Protein AF-A0A3D3S581-F1 (afdb_monomer)

Sequence (55 aa):
VAEVFTGAPGKYVPLSETIRGFKMIVNGECDHLPEQAFYMVGTIDEAFEKAKKIQ

Foldseek 3Di:
DCCVPPVDDDDDEDPVQVVVLVVCVVVCVCVPADPVLPPPDHGNVSSVVSSVVVD

Radius of gyration: 12.03 Å; Cα contacts (8 Å, |Δi|>4): 39; chains: 1; bounding box: 24×26×29 Å

Secondary structure (DSSP, 8-state):
--HHHHSSPP----HHHHHHHHHHHHTTTTTTS-GGGGTT-SSHHHHHHHHHHH-

Nearest PDB structures (foldseek):
  4q4l-assembly1_A  TM=1.002E+00  e=8.022E-07  Burkholderia thailandensis E264
  1nbm-assembly1_E  TM=9.974E-01  e=5.117E-05  Bos taurus
  8dbw-assembly1_D  TM=9.706E-01  e=3.640E-05  Escherichia coli
  6re8-assembly1_X  TM=9.763E-01  e=1.999E-04  Polytomella sp. Pringsheim 198.80
  6cp3-assembly1_D  TM=9.521E-01  e=5.944E-04  Saccharomyces cerevisiae S288C

pLDDT: mean 89.55, std 6.45, range [56.88, 95.69]

Mean predicted aligned error: 4.07 Å

Structure (mmCIF, N/CA/C/O backbone):
data_AF-A0A3D3S581-F1
#
_entry.id   AF-A0A3D3S581-F1
#
loop_
_atom_site.group_PDB
_atom_site.id
_atom_site.type_sy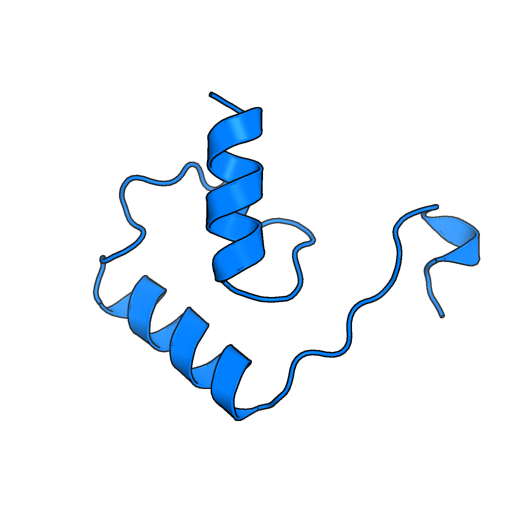mbol
_atom_site.label_atom_id
_atom_site.label_alt_id
_atom_site.label_comp_id
_atom_site.label_asym_id
_atom_site.label_entity_id
_atom_site.label_seq_id
_atom_site.pdbx_PDB_ins_code
_atom_site.Cartn_x
_atom_site.Cartn_y
_atom_site.Cartn_z
_atom_site.occupancy
_atom_site.B_iso_or_equiv
_atom_site.auth_seq_id
_atom_site.auth_comp_id
_atom_site.auth_asym_id
_atom_site.auth_atom_id
_atom_site.pdbx_PDB_model_num
ATOM 1 N N . VAL A 1 1 ? 11.648 -5.530 -11.340 1.00 69.06 1 VAL A N 1
ATOM 2 C CA . VAL A 1 1 ? 11.434 -6.244 -12.629 1.00 69.06 1 VAL A CA 1
ATOM 3 C C . VAL A 1 1 ? 10.590 -5.451 -13.623 1.00 69.06 1 VAL A C 1
ATOM 5 O O . VAL A 1 1 ? 10.995 -5.373 -14.768 1.00 69.06 1 VAL A O 1
ATOM 8 N N . ALA A 1 2 ? 9.477 -4.824 -13.220 1.00 81.5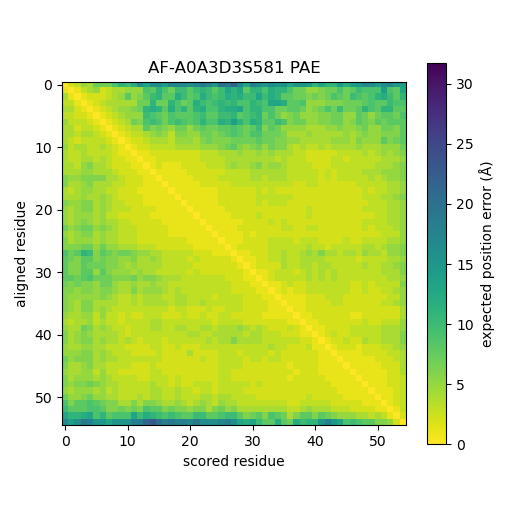0 2 ALA A N 1
ATOM 9 C CA . ALA A 1 2 ? 8.654 -4.005 -14.126 1.00 81.50 2 ALA A CA 1
ATOM 10 C C . ALA A 1 2 ? 9.179 -2.571 -14.355 1.00 81.50 2 ALA A C 1
ATOM 12 O O . ALA A 1 2 ? 8.767 -1.918 -15.306 1.00 81.50 2 ALA A O 1
ATOM 13 N N . GLU A 1 3 ? 10.104 -2.099 -13.515 1.00 85.06 3 GLU A N 1
ATOM 14 C CA . GLU A 1 3 ? 10.644 -0.729 -13.535 1.00 85.06 3 GLU A CA 1
ATOM 15 C C . GLU A 1 3 ? 11.215 -0.305 -14.897 1.00 85.06 3 GLU A C 1
ATOM 17 O O . GLU A 1 3 ? 11.005 0.824 -15.322 1.00 85.06 3 GLU A O 1
ATOM 22 N N . VAL A 1 4 ? 11.841 -1.226 -15.635 1.00 83.31 4 VAL A N 1
ATOM 23 C CA . VAL A 1 4 ? 12.365 -0.968 -16.991 1.00 83.31 4 VAL A CA 1
ATOM 24 C C . VAL A 1 4 ? 11.278 -0.665 -18.032 1.00 83.31 4 VAL A C 1
ATOM 26 O O . VAL A 1 4 ? 11.584 -0.086 -19.068 1.00 83.31 4 VAL A O 1
ATOM 29 N N . PHE A 1 5 ? 10.020 -1.029 -17.768 1.00 85.75 5 PHE A N 1
ATOM 30 C CA . PHE A 1 5 ? 8.886 -0.784 -18.666 1.00 85.75 5 PHE A CA 1
ATOM 31 C C . PHE A 1 5 ? 7.984 0.354 -18.184 1.00 85.75 5 PHE A C 1
ATOM 33 O O . PHE A 1 5 ? 7.402 1.059 -19.003 1.00 85.75 5 PHE A O 1
ATOM 40 N N . THR A 1 6 ? 7.844 0.532 -16.868 1.00 83.31 6 THR A N 1
ATOM 41 C CA . THR A 1 6 ? 6.929 1.523 -16.279 1.00 83.31 6 THR A CA 1
ATOM 42 C C . THR A 1 6 ? 7.621 2.811 -15.839 1.00 83.31 6 THR A C 1
ATOM 44 O O . THR A 1 6 ? 6.940 3.799 -15.580 1.00 83.31 6 THR A O 1
ATOM 47 N N . GLY A 1 7 ? 8.951 2.806 -15.687 1.00 84.19 7 GLY A N 1
ATOM 48 C CA . GLY A 1 7 ? 9.713 3.903 -15.081 1.00 84.19 7 GLY A CA 1
ATOM 49 C C . GLY A 1 7 ? 9.445 4.101 -13.581 1.00 84.19 7 GLY A C 1
ATOM 50 O O . GLY A 1 7 ? 10.035 4.987 -12.968 1.00 84.19 7 GLY A O 1
ATOM 51 N N . ALA A 1 8 ? 8.564 3.292 -12.981 1.00 83.81 8 ALA A N 1
ATOM 52 C CA . ALA A 1 8 ? 8.204 3.373 -11.573 1.00 83.81 8 ALA A CA 1
ATOM 53 C C . ALA A 1 8 ? 8.998 2.333 -10.763 1.00 83.81 8 ALA A C 1
ATOM 55 O O . ALA A 1 8 ? 8.942 1.142 -11.100 1.00 83.81 8 ALA A O 1
ATOM 56 N N . PRO A 1 9 ? 9.703 2.747 -9.691 1.00 84.94 9 PRO A N 1
ATOM 57 C CA . PRO A 1 9 ? 10.504 1.833 -8.896 1.00 84.94 9 PRO A CA 1
ATOM 58 C C . PRO A 1 9 ? 9.615 0.815 -8.186 1.00 84.94 9 PRO A C 1
ATOM 60 O O . PRO A 1 9 ? 8.636 1.163 -7.520 1.00 84.94 9 PRO A O 1
ATOM 63 N N . GLY A 1 10 ? 9.966 -0.462 -8.331 1.00 87.88 10 GLY A N 1
ATOM 64 C CA . GLY A 1 10 ? 9.298 -1.536 -7.605 1.00 87.88 10 GLY A CA 1
ATOM 65 C C . GLY A 1 10 ? 9.659 -1.483 -6.123 1.00 87.88 10 GLY A C 1
ATOM 66 O O . GLY A 1 10 ? 10.816 -1.256 -5.775 1.00 87.88 10 GLY A O 1
ATOM 67 N N . LYS A 1 11 ? 8.686 -1.729 -5.245 1.00 87.75 11 LYS A N 1
ATOM 68 C CA . LYS A 1 11 ? 8.909 -1.738 -3.797 1.00 87.75 11 LYS A CA 1
ATOM 69 C C . LYS A 1 11 ? 8.600 -3.098 -3.206 1.00 87.75 11 LYS A C 1
ATOM 71 O O . LYS A 1 11 ? 7.567 -3.695 -3.498 1.00 87.75 11 LYS A O 1
ATOM 76 N N . TYR A 1 12 ? 9.515 -3.578 -2.375 1.00 90.94 12 TYR A N 1
ATOM 77 C CA . TYR A 1 12 ? 9.287 -4.758 -1.560 1.00 90.94 12 TYR A CA 1
ATOM 78 C C . TYR A 1 12 ? 8.664 -4.327 -0.236 1.00 90.94 12 TYR A C 1
ATOM 80 O O . TYR A 1 12 ? 9.243 -3.519 0.488 1.00 90.94 12 TYR A O 1
ATOM 88 N N . VAL A 1 13 ? 7.491 -4.870 0.074 1.00 93.12 13 VAL A N 1
ATOM 89 C CA . VAL A 1 13 ? 6.756 -4.553 1.297 1.00 93.12 13 VAL A CA 1
ATOM 90 C C . VAL A 1 13 ? 6.852 -5.749 2.244 1.00 93.12 13 VAL A C 1
ATOM 92 O O . VAL A 1 13 ? 6.458 -6.852 1.860 1.00 93.12 13 VAL A O 1
ATOM 95 N N . PRO A 1 14 ? 7.379 -5.573 3.468 1.00 94.75 14 PRO A N 1
ATOM 96 C CA . PRO A 1 14 ? 7.381 -6.629 4.470 1.00 94.75 14 PRO A CA 1
ATOM 97 C C . PRO A 1 14 ? 5.958 -7.048 4.853 1.00 94.75 14 PRO A C 1
ATOM 99 O O . PRO A 1 14 ? 5.060 -6.213 4.944 1.00 94.75 14 PRO A O 1
ATOM 102 N N . LEU A 1 15 ? 5.771 -8.329 5.180 1.00 94.06 15 LEU A N 1
ATOM 103 C CA . LEU A 1 15 ? 4.463 -8.882 5.552 1.00 94.06 15 LEU A CA 1
ATOM 104 C C . LEU A 1 15 ? 3.780 -8.105 6.693 1.00 94.06 15 LEU A C 1
ATOM 106 O O . LEU A 1 15 ? 2.572 -7.881 6.651 1.00 94.06 15 LEU A O 1
ATOM 110 N N . SER A 1 16 ? 4.547 -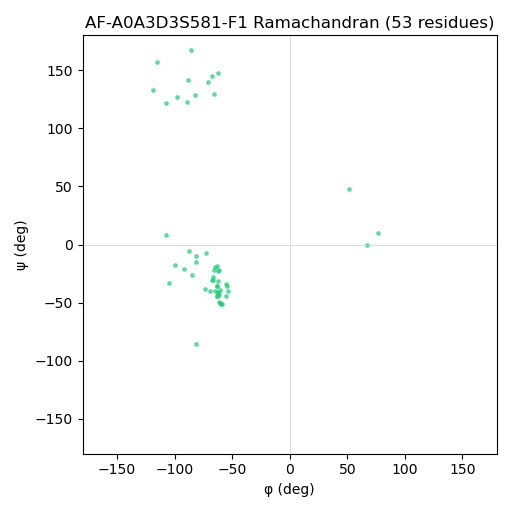7.672 7.698 1.00 94.12 16 SER A N 1
ATOM 111 C CA . SER A 1 16 ? 4.034 -6.889 8.829 1.00 94.12 16 SER A CA 1
ATOM 112 C C . SER A 1 16 ? 3.406 -5.565 8.388 1.00 94.12 16 SER A C 1
ATOM 114 O O . SER A 1 16 ? 2.357 -5.183 8.902 1.00 94.12 16 SER A O 1
ATOM 116 N N . GLU A 1 17 ? 4.013 -4.898 7.406 1.00 93.62 17 GLU A N 1
ATOM 117 C CA . GLU A 1 17 ? 3.536 -3.627 6.857 1.00 93.62 17 GLU A CA 1
ATOM 118 C C . GLU A 1 17 ? 2.298 -3.825 5.984 1.00 93.62 17 GLU A C 1
ATOM 120 O O . GLU A 1 17 ? 1.352 -3.043 6.067 1.00 93.62 17 GLU A O 1
ATOM 125 N N . THR A 1 18 ? 2.254 -4.913 5.210 1.00 94.12 18 THR A N 1
ATOM 126 C CA . THR A 1 18 ? 1.059 -5.291 4.449 1.00 94.12 18 THR A CA 1
ATOM 127 C C . THR A 1 18 ? -0.129 -5.512 5.384 1.00 94.12 18 THR A C 1
ATOM 129 O O . THR A 1 18 ? -1.182 -4.908 5.194 1.00 94.12 18 THR A O 1
ATOM 132 N N . ILE A 1 19 ? 0.040 -6.320 6.436 1.00 94.62 19 ILE A N 1
ATOM 133 C CA . ILE A 1 19 ? -1.035 -6.600 7.401 1.00 94.62 19 ILE A CA 1
ATOM 134 C C . ILE A 1 19 ? -1.484 -5.314 8.106 1.00 94.62 19 ILE A C 1
ATOM 136 O O . ILE A 1 19 ? -2.686 -5.087 8.242 1.00 94.62 19 ILE A O 1
ATOM 140 N N . ARG A 1 20 ? -0.541 -4.456 8.519 1.00 94.62 20 ARG A N 1
ATOM 141 C CA . ARG A 1 20 ? -0.845 -3.157 9.138 1.00 94.62 20 ARG A CA 1
ATOM 142 C C . ARG A 1 20 ? -1.685 -2.281 8.210 1.00 94.62 20 ARG A C 1
ATOM 144 O O . ARG A 1 20 ? -2.739 -1.809 8.624 1.00 94.62 20 ARG A O 1
ATOM 151 N N . GLY A 1 21 ? -1.249 -2.112 6.961 1.00 94.19 21 GLY A N 1
ATOM 152 C CA . GLY A 1 21 ? -1.930 -1.274 5.976 1.00 94.19 21 GLY A CA 1
ATOM 153 C C . GLY A 1 21 ? -3.353 -1.739 5.684 1.00 94.19 21 GLY A C 1
ATOM 154 O O . GLY A 1 21 ? -4.291 -0.955 5.797 1.00 94.19 21 GLY A O 1
ATOM 155 N N . PHE A 1 22 ? -3.539 -3.03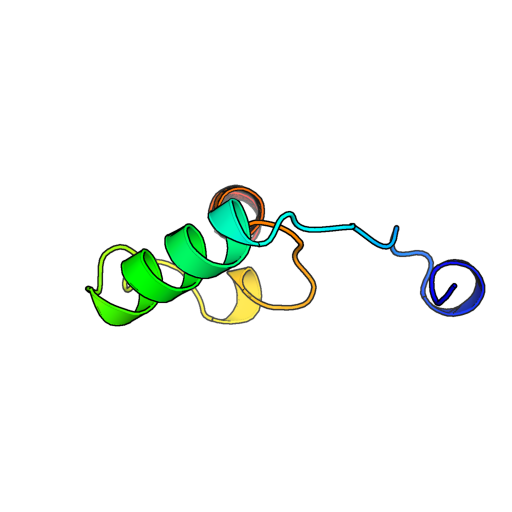0 5.395 1.00 94.69 22 PHE A N 1
ATOM 156 C CA . PHE A 1 22 ? -4.876 -3.576 5.146 1.00 94.69 22 PHE A CA 1
ATOM 157 C C . PHE A 1 22 ? -5.787 -3.481 6.374 1.00 94.69 22 PHE A C 1
ATOM 159 O O . PHE A 1 22 ? -6.973 -3.200 6.224 1.00 94.69 22 PHE A O 1
ATOM 166 N N . LYS A 1 23 ? -5.249 -3.657 7.589 1.00 95.69 23 LYS A N 1
ATOM 167 C CA . LYS A 1 23 ? -6.029 -3.495 8.821 1.00 95.69 23 LYS A CA 1
ATOM 168 C C . LYS A 1 23 ? -6.528 -2.059 8.994 1.00 95.69 23 LYS A C 1
ATOM 170 O O . LYS A 1 23 ? -7.697 -1.879 9.309 1.00 95.69 23 LYS A O 1
ATOM 175 N N . MET A 1 24 ? -5.680 -1.060 8.749 1.00 93.12 24 MET A N 1
ATOM 176 C CA . MET A 1 24 ? -6.071 0.355 8.829 1.00 93.12 24 MET A CA 1
ATOM 177 C C . MET A 1 24 ? -7.159 0.714 7.810 1.00 93.12 24 MET A C 1
ATOM 179 O O . MET A 1 24 ? -8.112 1.407 8.159 1.00 93.12 24 MET A O 1
ATOM 183 N N . ILE A 1 25 ? -7.057 0.193 6.580 1.00 93.38 25 ILE A N 1
ATOM 184 C CA . ILE A 1 25 ? -8.080 0.386 5.540 1.00 93.38 25 ILE A CA 1
ATOM 185 C C . ILE A 1 25 ? -9.418 -0.217 5.989 1.00 93.38 25 ILE A C 1
ATOM 187 O O . ILE A 1 25 ? -10.439 0.458 5.948 1.00 93.38 25 ILE A O 1
ATOM 191 N N . VAL A 1 26 ? -9.424 -1.465 6.471 1.00 94.62 26 VAL A N 1
ATOM 192 C CA . VAL A 1 26 ? -10.659 -2.144 6.917 1.00 94.62 26 VAL A CA 1
ATOM 193 C C . VAL A 1 26 ? -11.263 -1.494 8.167 1.00 94.62 26 VAL A C 1
ATOM 195 O O . VAL A 1 26 ? -12.480 -1.496 8.330 1.00 94.62 26 VAL A O 1
ATOM 198 N N . ASN A 1 27 ? -10.436 -0.917 9.039 1.00 95.69 27 ASN A N 1
ATOM 199 C CA . ASN A 1 27 ? -10.887 -0.171 10.213 1.00 95.69 27 ASN A CA 1
ATOM 200 C C . ASN A 1 27 ? -11.502 1.204 9.874 1.00 95.69 27 ASN A C 1
ATOM 202 O O . ASN A 1 27 ? -12.000 1.868 10.782 1.00 95.69 27 ASN A O 1
ATOM 206 N N . GLY A 1 28 ? -11.439 1.653 8.615 1.00 92.69 28 GLY A N 1
ATOM 207 C CA . GLY A 1 28 ? -11.916 2.973 8.188 1.00 92.69 28 GLY A CA 1
ATOM 208 C C . GLY A 1 28 ? -10.982 4.132 8.556 1.00 92.69 28 GLY A C 1
ATOM 209 O O . GLY A 1 28 ? -11.326 5.301 8.394 1.00 92.69 28 GLY A O 1
ATOM 210 N N . GLU A 1 29 ? -9.764 3.848 9.034 1.00 92.00 29 GLU A N 1
ATOM 211 C CA . GLU A 1 29 ? -8.793 4.887 9.415 1.00 92.00 29 GLU A CA 1
ATOM 212 C C . GLU A 1 29 ? -8.327 5.706 8.200 1.00 92.00 29 GLU A C 1
ATOM 214 O O . GLU A 1 29 ? -7.873 6.842 8.343 1.00 92.00 29 GLU A O 1
ATOM 219 N N . CYS A 1 30 ? -8.465 5.148 6.996 1.00 90.81 30 CYS A N 1
ATOM 220 C CA . CYS A 1 30 ? -8.026 5.748 5.741 1.00 90.81 30 CYS A CA 1
ATOM 221 C C . CYS A 1 30 ? -9.178 6.265 4.854 1.00 90.81 30 CYS A C 1
ATOM 223 O O . CYS A 1 30 ? -8.909 6.685 3.732 1.00 90.81 30 CYS A O 1
ATOM 225 N N . ASP A 1 31 ? -10.427 6.285 5.338 1.00 91.06 31 ASP A N 1
ATOM 226 C CA . ASP A 1 31 ? -11.623 6.647 4.541 1.00 91.06 31 ASP A CA 1
ATOM 227 C C . ASP A 1 31 ? -11.618 8.094 4.023 1.00 91.06 31 ASP A C 1
ATOM 229 O O . ASP A 1 31 ? -12.336 8.451 3.092 1.00 91.06 31 ASP A O 1
ATOM 233 N N . HIS A 1 32 ? -10.793 8.949 4.624 1.00 90.25 32 HIS A N 1
ATOM 234 C CA . HIS A 1 32 ? -10.604 10.336 4.213 1.00 90.25 32 HIS A CA 1
ATOM 235 C C . HIS A 1 32 ? -9.640 10.493 3.024 1.00 90.25 32 HIS A C 1
ATOM 237 O O . HIS A 1 32 ? -9.498 11.599 2.498 1.00 90.25 32 HIS A O 1
ATOM 243 N N . LEU A 1 33 ? -8.939 9.426 2.622 1.00 90.50 33 LEU A N 1
ATOM 244 C CA . LEU A 1 33 ? -7.992 9.458 1.511 1.00 90.50 33 LEU A CA 1
ATOM 245 C C . LEU A 1 33 ? -8.700 9.157 0.180 1.00 90.50 33 LEU A C 1
ATOM 247 O O . LEU A 1 33 ? -9.543 8.264 0.117 1.00 90.50 33 LEU A O 1
ATOM 251 N N . PRO A 1 34 ? -8.330 9.842 -0.917 1.00 91.62 34 PRO A N 1
ATOM 252 C CA . PRO A 1 34 ? -8.864 9.528 -2.236 1.00 91.62 34 PRO A CA 1
ATOM 253 C C . PRO A 1 34 ? -8.378 8.152 -2.709 1.00 91.62 34 PRO A C 1
ATOM 255 O O . PRO A 1 34 ? -7.219 7.795 -2.512 1.00 91.62 34 PRO A O 1
ATOM 258 N N . GLU A 1 35 ? -9.220 7.409 -3.431 1.00 90.00 35 GLU A N 1
ATOM 259 C CA . GLU A 1 35 ? -8.899 6.055 -3.921 1.00 90.00 35 GLU A CA 1
ATOM 260 C C . GLU A 1 35 ? -7.603 6.003 -4.754 1.00 90.00 35 GLU A C 1
ATOM 262 O O . GLU A 1 35 ? -6.823 5.053 -4.669 1.00 90.00 35 GLU A O 1
ATOM 267 N N . GLN A 1 36 ? -7.314 7.067 -5.512 1.00 91.19 36 GLN A N 1
ATOM 268 C CA . GLN A 1 36 ? -6.086 7.187 -6.308 1.00 91.19 36 GLN A CA 1
ATOM 269 C C . GLN A 1 36 ? -4.798 7.171 -5.470 1.00 91.19 36 GLN A C 1
ATOM 271 O O . GLN A 1 36 ? -3.726 6.842 -5.992 1.00 91.19 36 GLN A O 1
ATOM 276 N N . ALA A 1 37 ? -4.884 7.506 -4.182 1.00 92.00 37 ALA A N 1
ATOM 277 C CA . ALA A 1 37 ? -3.752 7.470 -3.270 1.00 92.00 37 ALA A CA 1
ATOM 278 C C . ALA A 1 37 ? -3.252 6.040 -3.013 1.00 92.00 37 ALA A C 1
ATOM 280 O O . ALA A 1 37 ? -2.058 5.847 -2.810 1.00 92.00 37 ALA A O 1
ATOM 281 N N . PHE A 1 38 ? -4.125 5.033 -3.105 1.00 92.06 38 PHE A N 1
ATOM 282 C CA . PHE A 1 38 ? -3.771 3.623 -2.896 1.00 92.06 38 PHE A CA 1
ATOM 283 C C . PHE A 1 38 ? -3.265 2.928 -4.165 1.00 92.06 38 PHE A C 1
ATOM 285 O O . PHE A 1 38 ? -2.834 1.775 -4.126 1.00 92.06 38 PHE A O 1
ATOM 292 N N . TYR A 1 39 ? -3.311 3.601 -5.315 1.00 91.19 39 TYR A N 1
ATOM 293 C CA . TYR A 1 39 ? -2.903 3.005 -6.579 1.00 91.19 39 TYR A CA 1
ATOM 294 C C . TYR A 1 39 ? -1.381 3.056 -6.765 1.00 91.19 39 TYR A C 1
ATOM 296 O O . TYR A 1 39 ? -0.786 4.133 -6.694 1.00 91.19 39 TYR A O 1
ATOM 304 N N . MET A 1 40 ? -0.761 1.911 -7.077 1.00 87.75 40 MET A N 1
ATOM 305 C CA . MET A 1 40 ? 0.685 1.772 -7.338 1.00 87.75 40 MET A CA 1
ATOM 306 C C . MET A 1 40 ? 1.577 2.377 -6.240 1.00 87.75 40 MET A C 1
ATOM 308 O O . MET A 1 40 ? 2.517 3.120 -6.527 1.00 87.75 40 MET A O 1
ATOM 312 N N . VAL A 1 41 ? 1.274 2.065 -4.982 1.00 90.06 41 VAL A N 1
ATOM 313 C CA . VAL A 1 41 ? 2.092 2.421 -3.812 1.00 90.06 41 VAL A CA 1
ATOM 314 C C . VAL A 1 41 ? 2.628 1.162 -3.134 1.00 90.06 41 VAL A C 1
ATOM 316 O O . VAL A 1 41 ? 2.086 0.073 -3.325 1.00 90.06 41 VAL A O 1
ATOM 319 N N . GLY A 1 42 ? 3.720 1.303 -2.382 1.00 90.75 42 GLY A N 1
ATOM 320 C CA . GLY A 1 42 ? 4.290 0.215 -1.591 1.00 90.75 42 GLY A CA 1
ATOM 321 C C . GLY A 1 42 ? 3.563 0.039 -0.259 1.00 90.75 42 GLY A C 1
ATOM 322 O O . GLY A 1 42 ? 2.674 -0.798 -0.120 1.00 90.75 42 GLY A O 1
ATOM 323 N N . THR A 1 43 ? 3.980 0.804 0.747 1.00 93.69 43 THR A N 1
ATOM 324 C CA . THR A 1 43 ? 3.384 0.772 2.090 1.00 93.69 43 THR A CA 1
ATOM 325 C C . THR A 1 43 ? 2.172 1.698 2.196 1.00 93.69 43 THR A C 1
ATOM 327 O O . THR A 1 43 ? 1.935 2.555 1.345 1.00 93.69 43 THR A O 1
ATOM 330 N N . ILE A 1 44 ? 1.412 1.554 3.283 1.00 92.50 44 ILE A N 1
ATOM 331 C CA . ILE A 1 44 ? 0.282 2.442 3.579 1.00 92.50 44 ILE A CA 1
ATO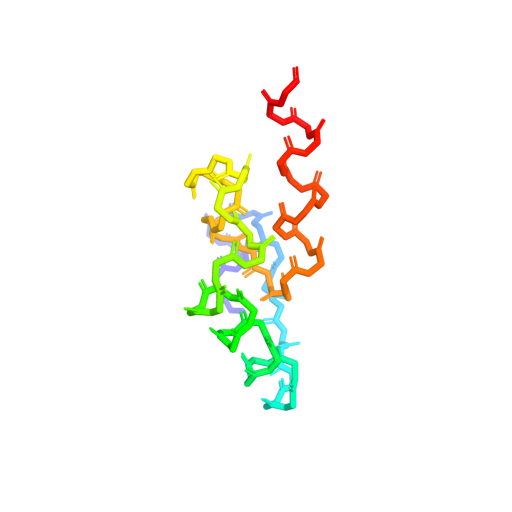M 332 C C . ILE A 1 44 ? 0.722 3.900 3.776 1.00 92.50 44 ILE A C 1
ATOM 334 O O . ILE A 1 44 ? 0.004 4.817 3.393 1.00 92.50 44 ILE A O 1
ATOM 338 N N . ASP A 1 45 ? 1.930 4.121 4.296 1.00 92.12 45 ASP A N 1
ATOM 339 C CA . ASP A 1 45 ? 2.477 5.461 4.532 1.00 92.12 45 ASP A CA 1
ATOM 340 C C . ASP A 1 45 ? 2.643 6.230 3.210 1.00 92.12 45 ASP A C 1
ATOM 342 O O . ASP A 1 45 ? 2.343 7.420 3.127 1.00 92.12 45 ASP A O 1
ATOM 346 N N . GLU A 1 46 ? 3.014 5.530 2.136 1.00 91.75 46 GLU A N 1
ATOM 347 C CA . GLU A 1 46 ? 3.099 6.114 0.796 1.00 91.75 46 GLU A CA 1
ATOM 348 C C . GLU A 1 46 ? 1.732 6.493 0.232 1.00 91.75 46 GLU A C 1
ATOM 350 O O . GLU A 1 46 ? 1.637 7.457 -0.529 1.00 91.75 46 GLU A O 1
ATOM 355 N N . ALA A 1 47 ? 0.669 5.774 0.610 1.00 91.62 47 ALA A N 1
ATOM 356 C CA . ALA A 1 47 ? -0.690 6.168 0.261 1.00 91.62 47 ALA A CA 1
ATOM 357 C C . ALA A 1 47 ? -1.033 7.518 0.910 1.00 91.62 47 ALA A C 1
ATOM 359 O O . ALA A 1 47 ? -1.518 8.421 0.233 1.00 91.62 47 ALA A O 1
ATOM 360 N N . PHE A 1 48 ? -0.686 7.717 2.186 1.00 91.44 48 PHE A N 1
ATOM 361 C CA . PHE A 1 48 ? -0.863 9.011 2.856 1.00 91.44 48 PHE A CA 1
ATOM 362 C C . PHE A 1 48 ? -0.036 10.130 2.207 1.00 91.44 48 PHE A C 1
ATOM 364 O O . PHE A 1 48 ? -0.531 11.243 2.027 1.00 91.44 48 PHE A O 1
ATOM 371 N N . GLU A 1 49 ? 1.215 9.862 1.829 1.00 91.50 49 GLU A N 1
ATOM 372 C CA . GLU A 1 49 ? 2.046 10.847 1.126 1.00 91.50 49 GLU A CA 1
ATOM 373 C C . GLU A 1 49 ? 1.499 11.195 -0.259 1.00 91.50 49 GLU A C 1
ATOM 375 O O . GLU A 1 49 ? 1.522 12.357 -0.669 1.00 91.50 49 GLU A O 1
ATOM 380 N N . LYS A 1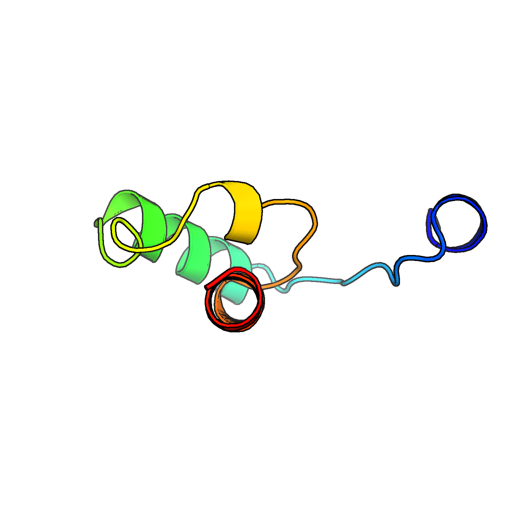 50 ? 0.995 10.198 -0.990 1.00 90.75 50 LYS A N 1
ATOM 381 C CA . LYS A 1 50 ? 0.411 10.392 -2.315 1.00 90.75 50 LYS A CA 1
ATOM 382 C C . LYS A 1 50 ? -0.910 11.149 -2.238 1.00 90.75 50 LYS A C 1
ATOM 384 O O . LYS A 1 50 ? -1.122 12.047 -3.048 1.00 90.75 50 LYS A O 1
ATOM 389 N N . ALA A 1 51 ? -1.748 10.864 -1.243 1.00 90.56 51 ALA A N 1
ATOM 390 C CA . ALA A 1 51 ? -2.975 11.613 -0.991 1.00 90.56 51 ALA A 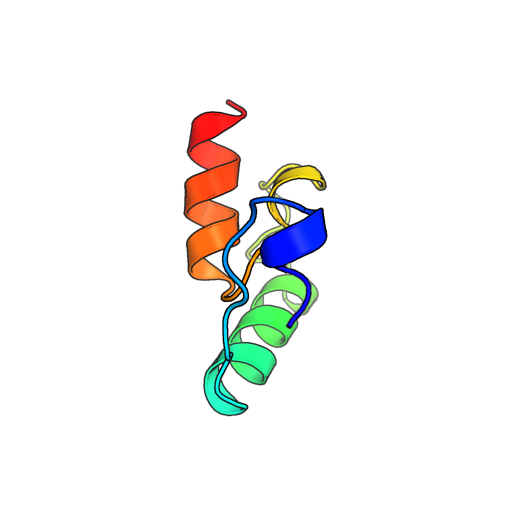CA 1
ATOM 391 C C . ALA A 1 51 ? -2.702 13.113 -0.812 1.00 90.56 51 ALA A C 1
ATOM 393 O O . ALA A 1 51 ? -3.362 13.925 -1.450 1.00 90.56 51 ALA A O 1
ATOM 394 N N . LYS A 1 52 ? -1.663 13.475 -0.044 1.00 89.25 52 LYS A N 1
ATOM 395 C CA . LYS A 1 52 ? -1.242 14.877 0.153 1.00 89.25 52 LYS A CA 1
ATOM 396 C C . LYS A 1 52 ? -0.781 15.585 -1.123 1.00 89.25 52 LYS A C 1
ATOM 398 O O . LYS A 1 52 ? -0.735 16.804 -1.133 1.00 89.25 52 LYS A O 1
ATOM 403 N N . LYS A 1 53 ? -0.359 14.842 -2.150 1.00 86.31 53 LYS A N 1
ATOM 404 C CA . LYS A 1 53 ? 0.091 15.397 -3.439 1.00 86.31 53 LYS A CA 1
ATOM 405 C C . LYS A 1 53 ? -1.032 15.511 -4.470 1.00 86.31 53 LYS A C 1
ATOM 407 O O . LYS A 1 53 ? -0.859 16.209 -5.461 1.00 86.31 53 LYS A O 1
ATOM 412 N N . ILE A 1 54 ? -2.112 14.749 -4.289 1.00 80.88 54 ILE A N 1
ATOM 413 C CA . ILE A 1 54 ? -3.302 14.782 -5.153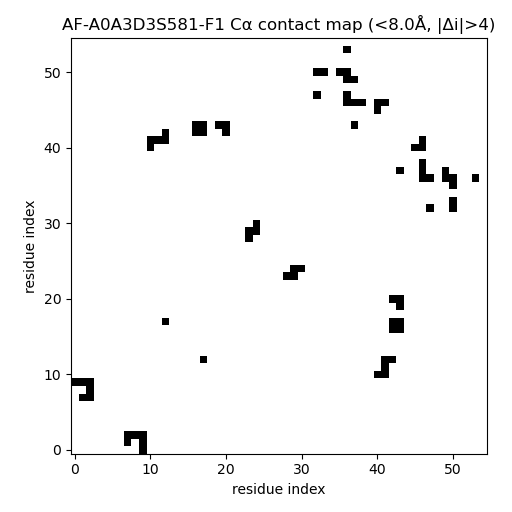 1.00 80.88 54 ILE A CA 1
ATOM 414 C C . ILE A 1 54 ? -4.261 15.898 -4.703 1.00 80.88 54 ILE A C 1
ATOM 416 O O . ILE A 1 54 ? -5.021 16.409 -5.524 1.00 80.88 54 ILE A O 1
ATOM 420 N N . GLN A 1 55 ? -4.213 16.260 -3.418 1.00 56.88 55 GLN A N 1
ATOM 421 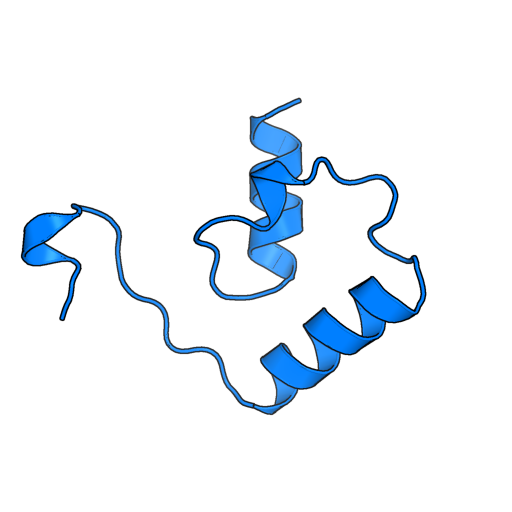C CA . GLN A 1 55 ? -4.895 17.413 -2.825 1.00 56.88 55 GLN A CA 1
ATOM 422 C C . GLN A 1 55 ? -4.158 18.723 -3.107 1.00 56.88 55 GLN A C 1
ATOM 424 O O . GLN A 1 55 ? -4.863 19.737 -3.304 1.00 56.88 55 GLN A O 1
#

Solvent-accessible surface area (backbone atoms only — not comparable to full-atom values): 3421 Å² total; per-residue (Å²): 127,63,30,89,81,68,76,49,82,78,66,89,67,55,68,70,50,52,54,51,35,54,50,38,52,75,70,52,75,48,70,88,52,56,75,74,21,65,55,96,49,65,49,52,68,48,19,57,55,41,31,66,73,77,105